Protein AF-A0A1W9Z2Q0-F1 (afdb_monomer)

Radius of gyration: 14.3 Å; Cα contacts (8 Å, |Δi|>4): 304; chains: 1; bounding box: 39×30×40 Å

Solvent-accessible surface area (backbone atoms only — not comparable to full-atom values): 8481 Å² total; per-residue (Å²): 112,85,64,48,77,79,66,55,82,76,86,86,44,92,58,46,50,75,39,54,48,71,59,14,50,50,48,35,47,53,46,34,65,43,87,53,60,70,60,11,61,35,25,40,40,54,38,42,46,62,67,67,53,66,87,78,59,36,61,39,32,36,24,33,34,31,73,90,74,47,81,35,28,39,40,40,38,33,34,47,90,60,52,90,49,61,67,59,52,38,67,62,39,50,88,60,64,49,75,73,67,80,65,50,69,83,28,68,31,37,31,29,31,24,34,50,34,83,91,50,64,88,77,58,89,32,32,38,40,40,39,23,26,27,15,53,89,38,45,46,64,54,49,62,64,37,66,84,58,31,36,78,31,78,128

Nearest PDB structures (foldseek):
  7yd4-assembly1_A  TM=9.029E-01  e=3.732E-22  Mycobacterium tuberculosis H37Rv
  4e8o-assembly1_A  TM=5.122E-01  e=3.792E+00  Acinetobacter baumannii
  5t53-assembly1_A  TM=4.826E-01  e=2.415E+00  Homo sapiens
  7kwj-assembly1_A  TM=2.788E-01  e=5.139E-01  Vibrio cholerae O1 biovar El Tor str. N16961
  7qq6-assembly2_C  TM=4.566E-01  e=7.225E+00  Homo sapiens

Foldseek 3Di:
DPCQVVPPDDPPDPQKDKDKDPVLLVVLVVQLVDPPCQRVLQSVLVNQLVVLDDPSPFKMKMFIAGNVRDGAKMKMKGKPVPCPDPVSSCVSRVPRADDFDQDDQFHWTWWKWKFQEPVPCVPDIIIIMIMTGGNNRGVVVVCVVRVVGTDTDDD

Organism: Mycobacterium angelicum (NCBI:txid470074)

Sequence (155 aa):
AAGIPQQLFSFGTPNVQEVDGSDAAQFITAAAGLTDRDLAGVFLPVQRALGCQVNNAGFGARAYRRADGQWGGAMLVIAKSTVSNLDALVGCVKSAWRRPSAGTETSMCNSGWSYPPYSDTRRGEGYFVLLSGTASDFCSALNAKYRTTASAWPV

Structure (mmCIF, N/CA/C/O backbone):
data_AF-A0A1W9Z2Q0-F1
#
_entry.id   AF-A0A1W9Z2Q0-F1
#
loop_
_atom_site.group_PDB
_atom_site.id
_atom_site.type_symbol
_atom_site.label_atom_id
_atom_site.label_alt_id
_atom_site.label_comp_id
_atom_site.label_asym_id
_atom_site.label_entity_id
_atom_site.label_seq_id
_atom_site.pdbx_PDB_ins_code
_atom_site.Cartn_x
_atom_site.Cartn_y
_atom_site.Cartn_z
_atom_site.occupancy
_atom_site.B_iso_or_equiv
_atom_site.auth_seq_id
_atom_site.auth_comp_id
_atom_site.auth_asym_id
_atom_site.auth_atom_id
_atom_site.pdbx_PDB_model_num
ATOM 1 N N . ALA A 1 1 ? 6.020 5.650 -15.872 1.00 59.66 1 ALA A N 1
ATOM 2 C CA . ALA A 1 1 ? 5.382 4.470 -15.263 1.00 59.66 1 ALA A CA 1
ATOM 3 C C . ALA A 1 1 ? 3.928 4.381 -15.713 1.00 59.66 1 ALA A C 1
ATOM 5 O O . ALA A 1 1 ? 3.064 5.035 -15.136 1.00 59.66 1 ALA A O 1
ATOM 6 N N . ALA A 1 2 ? 3.656 3.647 -16.791 1.00 60.12 2 ALA A N 1
ATOM 7 C CA . ALA A 1 2 ? 2.280 3.401 -17.213 1.00 60.12 2 ALA A CA 1
ATOM 8 C C . ALA A 1 2 ? 1.619 2.400 -16.246 1.00 60.12 2 ALA A C 1
ATOM 10 O O . ALA A 1 2 ? 2.289 1.524 -15.701 1.00 60.12 2 ALA A O 1
ATOM 11 N N . GLY A 1 3 ? 0.313 2.522 -16.009 1.00 72.00 3 GLY A N 1
ATOM 12 C CA . GLY A 1 3 ? -0.449 1.464 -15.339 1.00 72.00 3 GLY A CA 1
ATOM 13 C C . GLY A 1 3 ? -0.488 1.489 -13.804 1.00 72.00 3 GLY A C 1
ATOM 14 O O . GLY A 1 3 ? -1.180 0.651 -13.234 1.00 72.00 3 GLY A O 1
ATOM 15 N N . ILE A 1 4 ? 0.221 2.406 -13.124 1.00 78.94 4 ILE A N 1
ATOM 16 C CA . ILE A 1 4 ? 0.223 2.482 -11.647 1.00 78.94 4 ILE A CA 1
ATOM 17 C C . ILE A 1 4 ? -1.198 2.647 -11.072 1.00 78.94 4 ILE A C 1
ATOM 19 O O . ILE A 1 4 ? -1.546 1.859 -10.191 1.00 78.94 4 ILE A O 1
ATOM 23 N N . PRO A 1 5 ? -2.043 3.585 -11.554 1.00 76.94 5 PRO A N 1
ATOM 24 C CA . PRO A 1 5 ? -3.411 3.725 -11.047 1.00 76.94 5 PRO A CA 1
ATOM 25 C C . PRO A 1 5 ? -4.244 2.442 -11.169 1.00 76.94 5 PRO A C 1
ATOM 27 O O . PRO A 1 5 ? -5.060 2.153 -10.305 1.00 76.94 5 PRO A O 1
ATOM 30 N N . GLN A 1 6 ? -4.002 1.635 -12.204 1.00 80.00 6 GLN A N 1
ATOM 31 C CA . GLN A 1 6 ? -4.683 0.361 -12.442 1.00 80.00 6 GLN A CA 1
ATOM 32 C C . GLN A 1 6 ? -4.222 -0.749 -11.488 1.00 80.00 6 GLN A C 1
ATOM 34 O O . GLN A 1 6 ? -4.919 -1.750 -11.328 1.00 80.00 6 GLN A O 1
ATOM 39 N N . GLN A 1 7 ? -3.048 -0.599 -10.868 1.00 81.88 7 GLN A N 1
ATOM 40 C CA . GLN A 1 7 ? -2.582 -1.523 -9.838 1.00 81.88 7 GLN A CA 1
ATOM 41 C C . GLN A 1 7 ? -3.150 -1.192 -8.460 1.00 81.88 7 GLN A C 1
ATOM 43 O O . GLN A 1 7 ? -3.214 -2.092 -7.625 1.00 81.88 7 GLN A O 1
ATOM 48 N N . LEU A 1 8 ? -3.558 0.059 -8.218 1.00 82.75 8 LEU A N 1
ATOM 49 C CA . LEU A 1 8 ? -4.201 0.455 -6.969 1.00 82.75 8 LEU A CA 1
ATOM 50 C C . LEU A 1 8 ? -5.547 -0.260 -6.861 1.00 82.75 8 LEU A C 1
ATOM 52 O O . LEU A 1 8 ? -6.463 -0.050 -7.658 1.00 82.75 8 LEU A O 1
ATOM 56 N N . PHE A 1 9 ? -5.640 -1.158 -5.888 1.00 84.56 9 PHE A N 1
ATOM 57 C CA . PHE A 1 9 ? -6.832 -1.962 -5.687 1.00 84.56 9 PHE A CA 1
ATOM 58 C C . PHE A 1 9 ? -7.991 -1.093 -5.196 1.00 84.56 9 PHE A C 1
ATOM 60 O O . PHE A 1 9 ? -7.791 -0.143 -4.454 1.00 84.56 9 PHE A O 1
ATOM 67 N N . SER A 1 10 ? -9.208 -1.393 -5.626 1.00 83.12 10 SER A N 1
ATOM 68 C CA . SER A 1 10 ? -10.407 -0.767 -5.075 1.00 83.12 10 SER A CA 1
ATOM 69 C C . SER A 1 10 ? -11.277 -1.868 -4.500 1.00 83.12 10 SER A C 1
ATOM 71 O O . SER A 1 10 ? -11.538 -2.860 -5.183 1.00 83.12 10 SER A O 1
ATOM 73 N N . PHE A 1 11 ? -11.691 -1.714 -3.247 1.00 78.62 11 PHE A N 1
ATOM 74 C CA . PHE A 1 11 ? -12.643 -2.619 -2.612 1.00 78.62 11 PHE A CA 1
ATOM 75 C C . PHE A 1 11 ? -14.066 -2.342 -3.099 1.00 78.62 11 PHE A C 1
ATOM 77 O O . PHE A 1 11 ? -14.914 -3.227 -3.013 1.00 78.62 11 PHE A O 1
ATOM 84 N N . GLY A 1 12 ? -14.340 -1.136 -3.618 1.00 76.44 12 GLY A N 1
ATOM 85 C CA . GLY A 1 12 ? -15.668 -0.753 -4.106 1.00 76.44 12 GLY A CA 1
ATOM 86 C C . GLY A 1 12 ? -16.747 -0.773 -3.017 1.00 76.44 12 GLY A C 1
ATOM 87 O O . GLY A 1 12 ? -17.938 -0.813 -3.318 1.00 76.44 12 GLY A O 1
ATOM 88 N N . THR A 1 13 ? -16.344 -0.783 -1.745 1.00 73.31 13 THR A N 1
ATOM 89 C CA . THR A 1 13 ? -17.253 -0.848 -0.604 1.00 73.31 13 THR A CA 1
ATOM 90 C C . THR A 1 13 ? -17.613 0.562 -0.144 1.00 73.31 13 THR A C 1
ATOM 92 O O . THR A 1 13 ? -16.702 1.337 0.145 1.00 73.31 13 THR A O 1
ATOM 95 N N . PRO A 1 14 ? -18.903 0.896 0.035 1.00 66.44 14 PRO A N 1
ATOM 96 C CA . PRO A 1 14 ? -19.327 2.243 0.439 1.00 66.44 14 PRO A CA 1
ATOM 97 C C . PRO A 1 14 ? -18.819 2.651 1.831 1.00 66.44 14 PRO A C 1
ATOM 99 O O . PRO A 1 14 ? -18.752 3.833 2.147 1.00 66.44 14 PRO A O 1
ATOM 102 N N . ASN A 1 15 ? -18.430 1.675 2.656 1.00 74.19 15 ASN A N 1
ATOM 103 C CA . ASN A 1 15 ? -17.918 1.894 4.007 1.00 74.19 15 ASN A CA 1
ATOM 104 C C . ASN A 1 15 ? -16.404 2.169 4.055 1.00 74.19 15 ASN A C 1
ATOM 106 O O . ASN A 1 15 ? -15.852 2.313 5.146 1.00 74.19 15 ASN A O 1
ATOM 110 N N . VAL A 1 16 ? -15.725 2.212 2.904 1.00 79.81 16 VAL A N 1
ATOM 111 C CA . VAL A 1 16 ? -14.293 2.508 2.803 1.00 79.81 16 VAL A CA 1
ATOM 112 C C . VAL A 1 16 ? -14.104 3.688 1.861 1.00 79.81 16 VAL A C 1
ATOM 114 O O . VAL A 1 16 ? -14.429 3.621 0.681 1.00 79.81 16 VAL A O 1
ATOM 117 N N . GLN A 1 17 ? -13.560 4.775 2.392 1.00 84.56 17 GLN A N 1
ATOM 118 C CA . GLN A 1 17 ? -13.110 5.907 1.604 1.00 84.56 17 GLN A CA 1
ATOM 119 C C . GLN A 1 17 ? -11.704 5.615 1.074 1.00 84.56 17 GLN A C 1
ATOM 121 O O . GLN A 1 17 ? -10.768 5.400 1.846 1.00 84.56 17 GLN A O 1
ATOM 126 N N . GLU A 1 18 ? -11.567 5.637 -0.246 1.00 86.81 18 GLU A N 1
ATOM 127 C CA . GLU A 1 18 ? -10.302 5.437 -0.948 1.00 86.81 18 GLU A CA 1
ATOM 128 C C . GLU A 1 18 ? -9.762 6.793 -1.404 1.00 86.81 18 GLU A C 1
ATOM 130 O O . GLU A 1 18 ? -10.468 7.556 -2.063 1.00 86.81 18 GLU A O 1
ATOM 135 N N . VAL A 1 19 ? -8.523 7.109 -1.037 1.00 85.94 19 VAL A N 1
ATOM 136 C CA . VAL A 1 19 ? -7.832 8.328 -1.484 1.00 85.94 19 VAL A CA 1
ATOM 137 C C . VAL A 1 19 ? -6.490 7.960 -2.092 1.00 85.94 19 VAL A C 1
ATOM 139 O O . VAL A 1 19 ? -5.844 7.027 -1.617 1.00 85.94 19 VAL A O 1
ATOM 142 N N . ASP A 1 20 ? -6.067 8.699 -3.117 1.00 86.88 20 ASP A N 1
ATOM 143 C CA . ASP A 1 20 ? -4.869 8.405 -3.904 1.00 86.88 20 ASP A CA 1
ATOM 144 C C . ASP A 1 20 ? -3.819 9.518 -3.811 1.00 86.88 20 ASP A C 1
ATOM 146 O O . ASP A 1 20 ? -4.106 10.661 -3.457 1.00 86.88 20 ASP A O 1
ATOM 150 N N . GLY A 1 21 ? -2.576 9.192 -4.165 1.00 83.50 21 GLY A N 1
ATOM 151 C CA . GLY A 1 21 ? -1.521 10.185 -4.372 1.00 83.50 21 GLY A CA 1
ATOM 152 C C . GLY A 1 21 ? -1.129 10.931 -3.093 1.00 83.50 21 GLY A C 1
ATOM 153 O O . GLY A 1 21 ? -0.748 10.307 -2.100 1.00 83.50 21 GLY A O 1
ATOM 154 N N . SER A 1 22 ? -1.174 12.268 -3.122 1.00 83.25 22 SER A N 1
ATOM 155 C CA . SER A 1 22 ? -0.776 13.118 -1.989 1.00 83.25 22 SER A CA 1
ATOM 156 C C . SER A 1 22 ? -1.624 12.874 -0.746 1.00 83.25 22 SER A C 1
ATOM 158 O O . SER A 1 22 ? -1.087 12.841 0.360 1.00 83.25 22 SER A O 1
ATOM 160 N N . ASP A 1 23 ? -2.923 12.646 -0.924 1.00 85.50 23 ASP A N 1
ATOM 161 C CA . ASP A 1 23 ? -3.857 12.444 0.183 1.00 85.50 23 ASP A CA 1
ATOM 162 C C . ASP A 1 23 ? -3.591 11.098 0.863 1.00 85.50 23 ASP A C 1
ATOM 164 O O . ASP A 1 23 ? -3.578 10.997 2.091 1.00 85.50 23 ASP A O 1
ATOM 168 N N . ALA A 1 24 ? -3.257 10.074 0.071 1.00 87.31 24 ALA A N 1
ATOM 169 C CA . ALA A 1 24 ? -2.792 8.795 0.594 1.00 87.31 24 ALA A CA 1
ATOM 170 C C . ALA A 1 24 ? -1.470 8.935 1.364 1.00 87.31 24 ALA A C 1
ATOM 172 O O . ALA A 1 24 ? -1.305 8.330 2.424 1.00 87.31 24 ALA A O 1
ATOM 173 N N . ALA A 1 25 ? -0.530 9.747 0.872 1.00 86.56 25 ALA A N 1
ATOM 174 C CA . ALA A 1 25 ? 0.740 9.988 1.557 1.00 86.56 25 ALA A CA 1
ATOM 175 C C . ALA A 1 25 ? 0.551 10.720 2.898 1.00 86.56 25 ALA A C 1
ATOM 177 O O . ALA A 1 25 ? 1.185 10.362 3.897 1.00 86.56 25 ALA A O 1
ATOM 178 N N . GLN A 1 26 ? -0.355 11.702 2.945 1.00 87.44 26 GLN A N 1
ATOM 179 C CA . GLN A 1 26 ? -0.746 12.381 4.182 1.00 87.44 26 GLN A CA 1
ATOM 180 C C . GLN A 1 26 ? -1.414 11.414 5.161 1.00 87.44 26 GLN A C 1
ATOM 182 O O . GLN A 1 26 ? -1.056 11.401 6.337 1.00 87.44 26 GLN A O 1
ATOM 187 N N . PHE A 1 27 ? -2.316 10.558 4.675 1.00 88.81 27 PHE A N 1
ATOM 188 C CA . PHE A 1 27 ? -2.941 9.510 5.477 1.00 88.81 27 PHE A CA 1
ATOM 189 C C . PHE A 1 27 ? -1.890 8.578 6.090 1.00 88.81 27 PHE A C 1
ATOM 191 O O . PHE A 1 27 ? -1.848 8.410 7.302 1.00 88.81 27 PHE A O 1
ATOM 198 N N . ILE A 1 28 ? -0.981 8.027 5.285 1.00 88.19 28 ILE A N 1
ATOM 199 C CA . ILE A 1 28 ? 0.072 7.121 5.773 1.00 88.19 28 ILE A CA 1
ATOM 200 C C . ILE A 1 28 ? 0.959 7.815 6.817 1.00 88.19 28 ILE A C 1
ATOM 202 O O . ILE A 1 28 ? 1.299 7.215 7.835 1.00 88.19 28 ILE A O 1
ATOM 206 N N . THR A 1 29 ? 1.299 9.086 6.593 1.00 88.00 29 THR A N 1
ATOM 207 C CA . THR A 1 29 ? 2.100 9.887 7.531 1.00 88.00 29 THR A CA 1
ATOM 208 C C . THR A 1 29 ? 1.368 10.123 8.851 1.00 88.00 29 THR A C 1
ATOM 210 O O . THR A 1 29 ? 1.965 9.989 9.916 1.00 88.00 29 THR A O 1
ATOM 213 N N . ALA A 1 30 ? 0.074 10.435 8.797 1.00 87.69 30 ALA A N 1
ATOM 214 C CA . ALA A 1 30 ? -0.749 10.627 9.984 1.00 87.69 30 ALA A CA 1
ATOM 215 C C . ALA A 1 30 ? -0.960 9.313 10.758 1.00 87.69 30 ALA A C 1
ATOM 217 O O . ALA A 1 30 ? -0.832 9.308 11.980 1.00 87.69 30 ALA A O 1
ATOM 218 N N . ALA A 1 31 ? -1.191 8.195 10.060 1.00 84.88 31 ALA A N 1
ATOM 219 C CA . ALA A 1 31 ? -1.323 6.863 10.651 1.00 84.88 31 ALA A CA 1
ATOM 220 C C . ALA A 1 31 ? -0.050 6.435 11.396 1.00 84.88 31 ALA A C 1
ATOM 222 O O . ALA A 1 31 ? -0.105 5.935 12.517 1.00 84.88 31 ALA A O 1
ATOM 223 N N . ALA A 1 32 ? 1.113 6.673 10.783 1.00 85.44 32 ALA A N 1
ATOM 224 C CA . ALA A 1 32 ? 2.415 6.379 11.372 1.00 85.44 32 ALA A CA 1
ATOM 225 C C . ALA A 1 32 ? 2.761 7.284 12.572 1.00 85.44 32 ALA A C 1
ATOM 227 O O . ALA A 1 32 ? 3.633 6.936 13.365 1.00 85.44 32 ALA A O 1
ATOM 228 N N . GLY A 1 33 ? 2.089 8.434 12.707 1.00 84.81 33 GLY A N 1
ATOM 229 C CA . GLY A 1 33 ? 2.258 9.388 13.805 1.00 84.81 33 GLY A CA 1
ATOM 230 C C . GLY A 1 33 ? 1.280 9.210 14.972 1.00 84.81 33 GLY A C 1
ATOM 231 O O . GLY A 1 33 ? 1.305 10.021 15.899 1.00 84.81 33 GLY A O 1
ATOM 232 N N . LEU A 1 34 ? 0.407 8.197 14.941 1.00 84.19 34 LEU A N 1
ATOM 233 C CA . LEU A 1 34 ? -0.533 7.941 16.034 1.00 84.19 34 LEU A CA 1
ATOM 234 C C . LEU A 1 34 ? 0.175 7.466 17.310 1.00 84.19 34 LEU A C 1
ATOM 236 O O . LEU A 1 34 ? 1.244 6.859 17.281 1.00 84.19 34 LEU A O 1
ATOM 240 N N . THR A 1 35 ? -0.466 7.711 18.453 1.00 82.69 35 THR A N 1
ATOM 241 C CA . THR A 1 35 ? -0.012 7.218 19.763 1.00 82.69 35 THR A CA 1
ATOM 242 C C . THR A 1 35 ? -0.217 5.713 19.934 1.00 82.69 35 THR A C 1
ATOM 244 O O . THR A 1 35 ? 0.498 5.089 20.721 1.00 82.69 35 THR A O 1
ATOM 247 N N . ASP A 1 36 ? -1.164 5.130 19.193 1.00 80.94 36 ASP A N 1
ATOM 248 C CA . ASP A 1 36 ? -1.359 3.686 19.091 1.00 80.94 36 ASP A CA 1
ATOM 249 C C . ASP A 1 36 ? -0.152 3.057 18.387 1.00 80.94 36 ASP A C 1
ATOM 251 O O . ASP A 1 36 ? 0.046 3.205 17.178 1.00 80.94 36 ASP A O 1
ATOM 255 N N . ARG A 1 37 ? 0.679 2.366 19.169 1.00 77.38 37 ARG A N 1
ATOM 256 C CA . ARG A 1 37 ? 1.936 1.785 18.691 1.00 77.38 37 ARG A CA 1
ATOM 257 C C . ARG A 1 37 ? 1.733 0.593 17.765 1.00 77.38 37 ARG A C 1
ATOM 259 O O . ARG A 1 37 ? 2.604 0.359 16.927 1.00 77.38 37 ARG A O 1
ATOM 266 N N . ASP A 1 38 ? 0.629 -0.133 17.894 1.00 75.75 38 ASP A N 1
ATOM 267 C CA . ASP A 1 38 ? 0.355 -1.299 17.056 1.00 75.75 38 ASP A CA 1
ATOM 268 C C . ASP A 1 38 ? -0.043 -0.847 15.649 1.00 75.75 38 ASP A C 1
ATOM 270 O O . ASP A 1 38 ? 0.452 -1.379 14.651 1.00 75.75 38 ASP A O 1
ATOM 274 N N . LEU A 1 39 ? -0.853 0.212 15.571 1.00 75.56 39 LEU A N 1
ATOM 275 C CA . LEU A 1 39 ? -1.238 0.838 14.312 1.00 75.56 39 LEU A CA 1
ATOM 276 C C . LEU A 1 39 ? -0.071 1.610 13.687 1.00 75.56 39 LEU A C 1
ATOM 278 O O . LEU A 1 39 ? 0.292 1.360 12.536 1.00 75.56 39 LEU A O 1
ATOM 282 N N . ALA A 1 40 ? 0.585 2.494 14.441 1.00 81.44 40 ALA A N 1
ATOM 283 C CA . ALA A 1 40 ? 1.737 3.242 13.939 1.00 81.44 40 ALA A CA 1
ATOM 284 C C . ALA A 1 40 ? 2.847 2.296 13.448 1.00 81.44 40 ALA A C 1
ATOM 286 O O . ALA A 1 40 ? 3.435 2.514 12.387 1.00 81.44 40 ALA A O 1
ATOM 287 N N . GLY A 1 41 ? 3.075 1.192 14.167 1.00 79.88 41 GLY A N 1
ATOM 288 C CA . GLY A 1 41 ? 4.067 0.171 13.840 1.00 79.88 41 GLY A CA 1
ATOM 289 C C . GLY A 1 41 ? 3.925 -0.430 12.441 1.00 79.88 41 GLY A C 1
ATOM 290 O O . GLY A 1 41 ? 4.943 -0.721 11.810 1.00 79.88 41 GLY A O 1
ATOM 291 N N . VAL A 1 42 ? 2.700 -0.584 11.923 1.00 80.88 42 VAL A N 1
ATOM 292 C CA . VAL A 1 42 ? 2.479 -1.144 10.577 1.00 80.88 42 VAL A CA 1
ATOM 293 C C . VAL A 1 42 ? 2.476 -0.109 9.459 1.00 80.88 42 VAL A C 1
ATOM 295 O O . VAL A 1 42 ? 2.794 -0.464 8.324 1.00 80.88 42 VAL A O 1
ATOM 298 N N . PHE A 1 43 ? 2.195 1.161 9.758 1.00 85.81 43 PHE A N 1
ATOM 299 C CA . PHE A 1 43 ? 2.249 2.246 8.770 1.00 85.81 43 PHE A CA 1
ATOM 300 C C . PHE A 1 43 ? 3.640 2.886 8.648 1.00 85.81 43 PHE A C 1
ATOM 302 O O . PHE A 1 43 ? 4.001 3.340 7.563 1.00 85.81 43 PHE A O 1
ATOM 309 N N . LEU A 1 44 ? 4.461 2.857 9.706 1.00 85.44 44 LEU A N 1
ATOM 310 C CA . LEU A 1 44 ? 5.852 3.338 9.703 1.00 85.44 44 LEU A CA 1
ATOM 311 C C . LEU A 1 44 ? 6.708 2.770 8.549 1.00 85.44 44 LEU A C 1
ATOM 313 O O . LEU A 1 44 ? 7.418 3.542 7.899 1.00 85.44 44 LEU A O 1
ATOM 317 N N . PRO A 1 45 ? 6.666 1.460 8.235 1.00 83.62 45 PRO A N 1
ATOM 318 C CA . PRO A 1 45 ? 7.367 0.910 7.081 1.00 83.62 45 PRO A CA 1
ATOM 319 C C . PRO A 1 45 ? 6.917 1.550 5.760 1.00 83.62 45 PRO A C 1
ATOM 321 O O . PRO A 1 45 ? 7.751 1.882 4.918 1.00 83.62 45 PRO A O 1
ATOM 324 N N . VAL A 1 46 ? 5.609 1.744 5.567 1.00 85.94 46 VAL A N 1
ATOM 325 C CA . VAL A 1 46 ? 5.041 2.296 4.321 1.00 85.94 46 VAL A CA 1
ATOM 326 C C . VAL A 1 46 ? 5.407 3.767 4.187 1.00 85.94 46 VAL A C 1
ATOM 328 O O . VAL A 1 46 ? 5.786 4.211 3.108 1.00 85.94 46 VAL A O 1
ATOM 331 N N . GLN A 1 47 ? 5.363 4.508 5.296 1.00 87.12 47 GLN A N 1
ATOM 332 C CA . GLN A 1 47 ? 5.824 5.889 5.364 1.00 87.12 47 GLN A CA 1
ATOM 333 C C . GLN A 1 47 ? 7.304 6.000 4.976 1.00 87.12 47 GLN A C 1
ATOM 335 O O . GLN A 1 47 ? 7.680 6.889 4.216 1.00 87.12 47 GLN A O 1
ATOM 340 N N . ARG A 1 48 ? 8.154 5.076 5.440 1.00 84.94 48 ARG A N 1
ATOM 341 C CA . ARG A 1 48 ? 9.560 5.023 5.010 1.00 84.94 48 ARG A CA 1
ATOM 342 C C . ARG A 1 48 ? 9.676 4.740 3.520 1.00 84.94 48 ARG A C 1
ATOM 344 O O . ARG A 1 48 ? 10.416 5.442 2.847 1.00 84.94 48 ARG A O 1
ATOM 351 N N . ALA A 1 49 ? 8.916 3.780 2.995 1.00 84.31 49 ALA A N 1
ATOM 352 C CA . ALA A 1 49 ? 8.910 3.469 1.568 1.00 84.31 49 ALA A CA 1
ATOM 353 C C . ALA A 1 49 ? 8.438 4.651 0.698 1.00 84.31 49 ALA A C 1
ATOM 355 O O . ALA A 1 49 ? 8.985 4.861 -0.383 1.00 84.31 49 ALA A O 1
ATOM 356 N N . LEU A 1 50 ? 7.490 5.462 1.183 1.00 84.25 50 LEU A N 1
ATOM 357 C CA . LEU A 1 50 ? 7.144 6.755 0.580 1.00 84.25 50 LEU A CA 1
ATOM 358 C C . LEU A 1 50 ? 8.317 7.746 0.627 1.00 84.25 50 LEU A C 1
ATOM 360 O O . LEU A 1 50 ? 8.552 8.463 -0.336 1.00 84.25 50 LEU A O 1
ATOM 364 N N . GLY A 1 51 ? 9.079 7.776 1.720 1.00 83.25 51 GLY A N 1
ATOM 365 C CA . GLY A 1 51 ? 10.282 8.605 1.844 1.00 83.25 51 GLY A CA 1
ATOM 366 C C . GLY A 1 51 ? 11.457 8.153 0.966 1.00 83.25 51 GLY A C 1
ATOM 367 O O . GLY A 1 51 ? 12.327 8.958 0.655 1.00 83.25 51 GLY A O 1
ATOM 368 N N . CYS A 1 52 ? 11.477 6.892 0.523 1.00 81.56 52 CYS A N 1
ATOM 369 C CA . CYS A 1 52 ? 12.486 6.356 -0.400 1.00 81.56 52 CYS A CA 1
ATOM 370 C C . CYS A 1 52 ? 12.310 6.847 -1.849 1.00 81.56 52 CYS A C 1
ATOM 372 O O . CYS A 1 52 ? 13.061 6.440 -2.738 1.00 81.56 52 CYS A O 1
ATOM 374 N N . GLN A 1 53 ? 11.292 7.667 -2.115 1.00 72.50 53 GLN A N 1
ATOM 375 C CA . GLN A 1 53 ? 10.981 8.167 -3.445 1.00 72.50 53 GLN A CA 1
ATOM 376 C C . GLN A 1 53 ? 12.016 9.184 -3.922 1.00 72.50 53 GLN A C 1
ATOM 378 O O . GLN A 1 53 ? 12.347 10.143 -3.230 1.00 72.50 53 GLN A O 1
ATOM 383 N N . VAL A 1 54 ? 12.458 9.020 -5.167 1.00 63.34 54 VAL A N 1
ATOM 384 C CA . VAL A 1 54 ? 13.224 10.040 -5.884 1.00 63.34 54 VAL A CA 1
ATOM 385 C C . VAL A 1 54 ? 12.243 10.805 -6.775 1.00 63.34 54 VAL A C 1
ATOM 387 O O 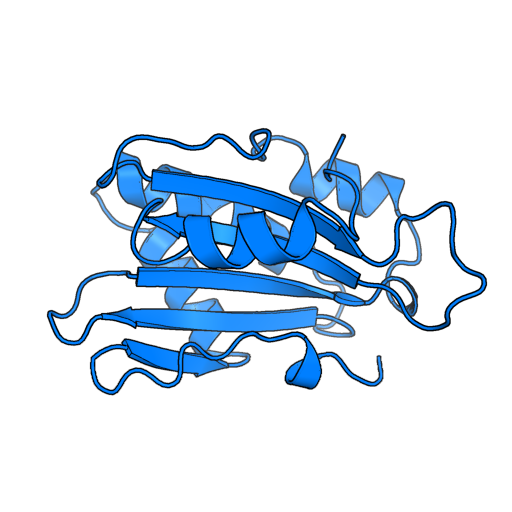. VAL A 1 54 ? 11.671 10.245 -7.709 1.00 63.34 54 VAL A O 1
ATOM 390 N N . ASN A 1 55 ? 12.030 12.089 -6.477 1.00 64.19 55 ASN A N 1
ATOM 391 C CA . ASN A 1 55 ? 11.254 13.036 -7.296 1.00 64.19 55 ASN A CA 1
ATOM 392 C C . ASN A 1 55 ? 9.763 12.691 -7.520 1.00 64.19 55 ASN A C 1
ATOM 394 O O . ASN A 1 55 ? 9.202 13.089 -8.539 1.00 64.19 55 ASN A O 1
ATOM 398 N N . ASN A 1 56 ? 9.112 11.947 -6.613 1.00 62.66 56 ASN A N 1
ATOM 399 C CA . ASN A 1 56 ? 7.716 11.478 -6.745 1.00 62.66 56 ASN A CA 1
ATOM 400 C C . ASN A 1 56 ? 7.421 10.684 -8.039 1.00 62.66 56 ASN A C 1
ATOM 402 O O . ASN A 1 56 ? 6.263 10.478 -8.406 1.00 62.66 56 ASN A O 1
ATOM 406 N N . ALA A 1 57 ? 8.452 10.233 -8.757 1.00 65.06 57 ALA A N 1
ATOM 407 C CA . ALA A 1 57 ? 8.289 9.556 -10.032 1.00 65.06 57 ALA A CA 1
ATOM 408 C C . ALA A 1 57 ? 8.155 8.044 -9.816 1.00 65.06 57 ALA A C 1
ATOM 410 O O . ALA A 1 57 ? 9.017 7.414 -9.208 1.00 65.06 57 ALA A O 1
ATOM 411 N N . GLY A 1 58 ? 7.088 7.445 -10.355 1.00 73.69 58 GLY A N 1
ATOM 412 C CA . GLY A 1 58 ? 6.963 5.984 -10.428 1.00 73.69 58 GLY A CA 1
ATOM 413 C C . GLY A 1 58 ? 6.361 5.289 -9.212 1.00 73.69 58 GLY A C 1
ATOM 414 O O . GLY A 1 58 ? 6.462 4.069 -9.100 1.00 73.69 58 GLY A O 1
ATOM 415 N N . PHE A 1 59 ? 5.698 6.043 -8.340 1.00 82.25 59 PHE A N 1
ATOM 416 C CA . PHE A 1 59 ? 4.953 5.502 -7.212 1.00 82.25 59 PHE A CA 1
ATOM 417 C C . PHE A 1 59 ? 3.469 5.850 -7.325 1.00 82.25 59 PHE A C 1
ATOM 419 O O . PHE A 1 59 ? 3.096 6.881 -7.880 1.00 82.25 59 PHE A O 1
ATOM 426 N N . GLY A 1 60 ? 2.622 4.988 -6.777 1.00 86.88 60 GLY A N 1
ATOM 427 C CA . GLY A 1 60 ? 1.216 5.266 -6.520 1.00 86.88 60 GLY A CA 1
ATOM 428 C C . GLY A 1 60 ? 0.872 4.800 -5.124 1.00 86.88 60 GLY A C 1
ATOM 429 O O . GLY A 1 60 ? 1.199 3.678 -4.753 1.00 86.88 60 GLY A O 1
ATOM 430 N N . ALA A 1 61 ? 0.225 5.656 -4.349 1.00 89.62 61 ALA A N 1
ATOM 431 C CA . ALA A 1 61 ? -0.273 5.310 -3.031 1.00 89.62 61 ALA A CA 1
ATOM 432 C C . ALA A 1 61 ? -1.796 5.386 -3.045 1.00 89.62 61 ALA A C 1
ATOM 434 O O . ALA A 1 61 ? -2.342 6.324 -3.622 1.00 89.62 61 ALA A O 1
ATOM 435 N N . ARG A 1 62 ? -2.442 4.420 -2.394 1.00 90.62 62 ARG A N 1
ATOM 436 C CA . ARG A 1 62 ? -3.861 4.450 -2.047 1.00 90.62 62 ARG A CA 1
ATOM 437 C C . ARG A 1 62 ? -4.017 4.188 -0.562 1.00 90.62 62 ARG A C 1
ATOM 439 O O . ARG A 1 62 ? -3.448 3.229 -0.044 1.00 90.62 62 ARG A O 1
ATOM 446 N N . ALA A 1 63 ? -4.793 5.019 0.109 1.00 89.44 63 ALA A N 1
ATOM 447 C CA . ALA A 1 63 ? -5.193 4.824 1.490 1.00 89.44 63 ALA A CA 1
ATOM 448 C C . ALA A 1 63 ? -6.674 4.464 1.571 1.00 89.44 63 ALA A C 1
ATOM 450 O O . ALA A 1 63 ? -7.478 4.928 0.767 1.00 89.44 63 ALA A O 1
ATOM 451 N N . TYR A 1 64 ? -7.011 3.650 2.564 1.00 87.94 64 TYR A N 1
ATOM 452 C CA . TYR A 1 64 ? -8.336 3.090 2.777 1.00 87.94 64 TYR A CA 1
ATOM 453 C C . TYR A 1 64 ? -8.763 3.477 4.185 1.00 87.94 64 TYR A C 1
ATOM 455 O O . TYR A 1 64 ? -8.257 2.947 5.178 1.00 87.94 64 TYR A O 1
ATOM 463 N N . ARG A 1 65 ? -9.664 4.447 4.280 1.00 84.31 65 ARG A N 1
ATOM 464 C CA . ARG A 1 65 ? -10.218 4.922 5.545 1.00 84.31 65 ARG A CA 1
ATOM 465 C C . ARG A 1 65 ? -11.581 4.291 5.756 1.00 84.31 65 ARG A C 1
ATOM 467 O O . ARG A 1 65 ? -12.418 4.331 4.863 1.00 84.31 65 ARG A O 1
ATOM 474 N N . ARG A 1 66 ? -11.821 3.717 6.927 1.00 81.19 66 ARG A N 1
ATOM 475 C CA . ARG A 1 66 ? -13.127 3.151 7.261 1.00 81.19 66 ARG A CA 1
ATOM 476 C C . ARG A 1 66 ? -14.113 4.271 7.606 1.00 81.19 66 ARG A C 1
ATOM 478 O O . ARG A 1 66 ? -13.721 5.322 8.115 1.00 81.19 66 ARG A O 1
ATOM 485 N N . ALA A 1 67 ? -15.398 4.046 7.340 1.00 76.12 67 ALA A N 1
ATOM 486 C CA . ALA A 1 67 ? -16.475 5.004 7.608 1.00 76.12 67 ALA A CA 1
ATOM 487 C C . ALA A 1 67 ? -16.660 5.325 9.104 1.00 76.12 67 ALA A C 1
ATOM 489 O O . ALA A 1 67 ? -17.168 6.388 9.448 1.00 76.12 67 ALA A O 1
ATOM 490 N N . ASP A 1 68 ? -16.202 4.443 9.994 1.00 75.50 68 ASP A N 1
ATOM 491 C CA . ASP A 1 68 ? -16.131 4.665 11.446 1.00 75.50 68 ASP A CA 1
ATOM 492 C C . ASP A 1 68 ? -14.971 5.594 11.869 1.00 75.50 68 ASP A C 1
ATOM 494 O O . ASP A 1 68 ? -14.759 5.837 13.056 1.00 75.50 68 ASP A O 1
ATOM 498 N N . GLY A 1 69 ? -14.213 6.130 10.907 1.00 71.75 69 GLY A N 1
ATOM 499 C CA . GLY A 1 69 ? -13.076 7.013 11.138 1.00 71.75 69 GLY A CA 1
ATOM 500 C C . GLY A 1 69 ? -11.762 6.282 11.418 1.00 71.75 69 GLY A C 1
ATOM 501 O O . GLY A 1 69 ? -10.734 6.955 11.533 1.00 71.75 69 GLY A O 1
ATOM 502 N N . GLN A 1 70 ? -11.770 4.946 11.482 1.00 73.44 70 GLN A N 1
ATOM 503 C CA . GLN A 1 70 ? -10.578 4.129 11.697 1.00 73.44 70 GLN A CA 1
ATOM 504 C C . GLN A 1 70 ? -9.735 3.978 10.420 1.00 73.44 70 GLN A C 1
ATOM 506 O O . GLN A 1 70 ? -10.175 4.212 9.288 1.00 73.44 70 GLN A O 1
ATOM 511 N N . TRP A 1 71 ? -8.480 3.578 10.609 1.00 75.25 71 TRP A N 1
ATOM 512 C CA . TRP A 1 71 ? -7.517 3.364 9.534 1.00 75.25 71 TRP A CA 1
ATOM 513 C C . TRP A 1 71 ? -7.703 1.944 8.986 1.00 75.25 71 TRP A C 1
ATOM 515 O O . TRP A 1 71 ? -7.390 0.978 9.673 1.00 75.25 71 TRP A O 1
ATOM 525 N N . GLY A 1 72 ? -8.245 1.803 7.774 1.00 76.19 72 GLY A N 1
ATOM 526 C CA . GLY A 1 72 ? -8.474 0.494 7.147 1.00 76.19 72 GLY A CA 1
ATOM 527 C C . GLY A 1 72 ? -7.199 -0.105 6.554 1.00 76.19 72 GLY A C 1
ATOM 528 O O . GLY A 1 72 ? -6.904 -1.282 6.746 1.00 76.19 72 GLY A O 1
ATOM 529 N N . GLY A 1 73 ? -6.395 0.715 5.877 1.00 87.81 73 GLY A N 1
ATOM 530 C CA . GLY A 1 73 ? -5.120 0.277 5.323 1.00 87.81 73 GLY A CA 1
ATOM 531 C C . GLY A 1 73 ? -4.492 1.275 4.364 1.00 87.81 73 GLY A C 1
ATOM 532 O O . GLY A 1 73 ? -5.020 2.356 4.109 1.00 87.81 73 GLY A O 1
ATOM 533 N N . ALA A 1 74 ? -3.347 0.899 3.817 1.00 89.06 74 ALA A N 1
ATOM 534 C CA . ALA A 1 74 ? -2.669 1.593 2.746 1.00 89.06 74 ALA A CA 1
ATOM 535 C C . ALA A 1 74 ? -1.964 0.604 1.820 1.00 89.06 74 ALA A C 1
ATOM 537 O O . ALA A 1 74 ? -1.445 -0.436 2.228 1.00 89.06 74 ALA A O 1
ATOM 538 N N . MET A 1 75 ? -1.937 0.973 0.549 1.00 90.00 75 MET A N 1
ATOM 539 C CA . MET A 1 75 ? -1.255 0.282 -0.525 1.00 90.00 75 MET A CA 1
ATOM 540 C C . MET A 1 75 ? -0.295 1.258 -1.186 1.00 90.00 75 MET A C 1
ATOM 542 O O . MET A 1 75 ? -0.695 2.339 -1.610 1.00 90.00 75 MET A O 1
ATOM 546 N N . LEU A 1 76 ? 0.962 0.857 -1.305 1.00 89.69 76 LEU A N 1
ATOM 547 C CA . LEU A 1 76 ? 1.981 1.567 -2.054 1.00 89.69 76 LEU A CA 1
ATOM 548 C C . LEU A 1 76 ? 2.449 0.678 -3.204 1.00 89.69 76 LEU A C 1
ATOM 550 O O . LEU A 1 76 ? 2.851 -0.465 -3.005 1.00 89.69 76 LEU A O 1
ATOM 554 N N . VAL A 1 77 ? 2.389 1.214 -4.413 1.00 89.25 77 VAL A N 1
ATOM 555 C CA . VAL A 1 77 ? 2.805 0.569 -5.653 1.00 89.25 77 VAL A CA 1
ATOM 556 C C . VAL A 1 77 ? 4.000 1.325 -6.203 1.00 89.25 77 VAL A C 1
ATOM 558 O O . VAL A 1 77 ? 3.966 2.546 -6.309 1.00 89.25 77 VAL A O 1
ATOM 561 N N . ILE A 1 78 ? 5.040 0.596 -6.585 1.00 87.38 78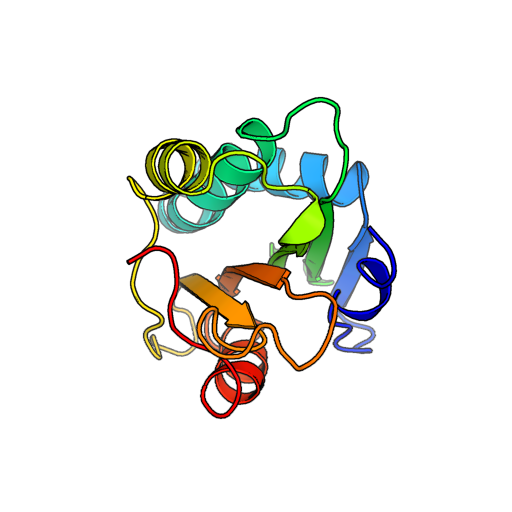 ILE A N 1
ATOM 562 C CA . ILE A 1 78 ? 6.272 1.129 -7.161 1.00 87.38 78 ILE A CA 1
ATOM 563 C C . ILE A 1 78 ? 6.466 0.465 -8.514 1.00 87.38 78 ILE A C 1
ATOM 565 O O . ILE A 1 78 ? 6.558 -0.758 -8.571 1.00 87.38 78 ILE A O 1
ATOM 569 N N . ALA A 1 79 ? 6.539 1.229 -9.599 1.00 86.19 79 ALA A N 1
ATOM 570 C CA . ALA A 1 79 ? 6.873 0.661 -10.901 1.00 86.19 79 ALA A CA 1
ATOM 571 C C . ALA A 1 79 ? 8.339 0.212 -10.920 1.00 86.19 79 ALA A C 1
ATOM 573 O O . ALA A 1 79 ? 9.239 0.955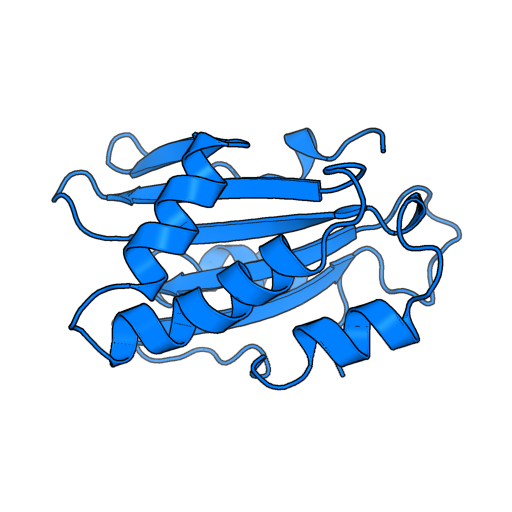 -10.536 1.00 86.19 79 ALA A O 1
ATOM 574 N N . LYS A 1 80 ? 8.601 -1.007 -11.386 1.00 84.56 80 LYS A N 1
ATOM 575 C CA . LYS A 1 80 ? 9.960 -1.550 -11.481 1.00 84.56 80 LYS A CA 1
ATOM 576 C C . LYS A 1 80 ? 10.797 -0.761 -12.479 1.00 84.56 80 LYS A C 1
ATOM 578 O O . LYS A 1 80 ? 11.976 -0.557 -12.219 1.00 84.56 80 LYS A O 1
ATOM 583 N N . SER A 1 81 ? 10.199 -0.265 -13.567 1.00 82.00 81 SER A N 1
ATOM 584 C CA . SER A 1 81 ? 10.908 0.543 -14.569 1.00 82.00 81 SER A CA 1
ATOM 585 C C . SER A 1 81 ? 11.475 1.853 -14.025 1.00 82.00 81 SER A C 1
ATOM 587 O O . SER A 1 81 ? 12.400 2.407 -14.615 1.00 82.00 81 SER A O 1
ATOM 589 N N . THR A 1 82 ? 10.950 2.356 -12.905 1.00 80.50 82 THR A N 1
ATOM 590 C CA . THR A 1 82 ? 11.426 3.594 -12.274 1.00 80.50 82 THR A CA 1
ATOM 591 C C . THR A 1 82 ? 12.453 3.351 -11.173 1.00 80.50 82 THR A C 1
ATOM 593 O O . THR A 1 82 ? 13.004 4.304 -10.630 1.00 80.50 82 THR A O 1
ATOM 596 N N . VAL A 1 83 ? 12.735 2.089 -10.842 1.00 79.62 83 VAL A N 1
ATOM 597 C CA . VAL A 1 83 ? 13.743 1.713 -9.848 1.00 79.62 83 VAL A CA 1
ATOM 598 C C . VAL A 1 83 ? 15.076 1.498 -10.559 1.00 79.62 83 VAL A C 1
ATOM 600 O O . VAL A 1 83 ? 15.340 0.430 -11.101 1.00 79.62 83 VAL A O 1
ATOM 603 N N . SER A 1 84 ? 15.932 2.520 -10.550 1.00 78.12 84 SER A N 1
ATOM 604 C CA . SER A 1 84 ? 17.271 2.452 -11.156 1.00 78.12 84 SER A CA 1
ATOM 605 C C . SER A 1 84 ? 18.264 1.609 -10.348 1.00 78.12 84 SER A C 1
ATOM 607 O O . SER A 1 84 ? 19.192 1.042 -10.917 1.00 78.12 84 SER A O 1
ATOM 609 N N . ASN A 1 85 ? 18.072 1.512 -9.028 1.00 81.50 85 ASN A N 1
ATOM 610 C CA . ASN A 1 85 ? 18.902 0.715 -8.129 1.00 81.50 85 ASN A CA 1
ATOM 611 C C . ASN A 1 85 ? 18.019 -0.052 -7.133 1.00 81.50 85 ASN A C 1
ATOM 613 O O . ASN A 1 85 ? 17.517 0.508 -6.155 1.00 81.50 85 ASN A O 1
ATOM 617 N N . LEU A 1 86 ? 17.826 -1.346 -7.402 1.00 80.12 86 LEU A N 1
ATOM 618 C CA . LEU A 1 86 ? 16.989 -2.214 -6.578 1.00 80.12 86 LEU A CA 1
ATOM 619 C C . LEU A 1 86 ? 17.572 -2.420 -5.177 1.00 80.12 86 LEU A C 1
ATOM 621 O O . LEU A 1 86 ? 16.813 -2.413 -4.214 1.00 80.12 86 LEU A O 1
ATOM 625 N N . ASP A 1 87 ? 18.891 -2.550 -5.044 1.00 82.19 87 ASP A N 1
ATOM 626 C CA . ASP A 1 87 ? 19.540 -2.772 -3.749 1.00 82.19 87 ASP A CA 1
ATOM 627 C C . ASP A 1 87 ? 19.426 -1.547 -2.842 1.00 82.19 87 ASP A C 1
ATOM 629 O O . ASP A 1 87 ? 19.209 -1.689 -1.641 1.00 82.19 87 ASP A O 1
ATOM 633 N N . ALA A 1 88 ? 19.491 -0.339 -3.409 1.00 81.88 88 ALA A N 1
ATOM 634 C CA . ALA A 1 88 ? 19.248 0.896 -2.668 1.00 81.88 88 ALA A CA 1
ATOM 635 C C . ALA A 1 88 ? 17.789 0.998 -2.195 1.00 81.88 88 ALA A C 1
ATOM 637 O O . ALA A 1 88 ? 17.539 1.339 -1.037 1.00 81.88 88 ALA A O 1
ATOM 638 N N . LEU A 1 89 ? 16.823 0.650 -3.056 1.00 81.06 89 LEU A N 1
ATOM 639 C CA . LEU A 1 89 ? 15.407 0.624 -2.677 1.00 81.06 89 LEU A CA 1
ATOM 640 C C . LEU A 1 89 ? 15.149 -0.421 -1.589 1.00 81.06 89 LEU A C 1
ATOM 642 O O . LEU A 1 89 ? 14.511 -0.126 -0.582 1.00 81.06 89 LEU A O 1
ATOM 646 N N . VAL A 1 90 ? 15.670 -1.634 -1.770 1.00 83.31 90 VAL A N 1
ATOM 647 C CA . VAL A 1 90 ? 15.585 -2.697 -0.773 1.00 83.31 90 VAL A CA 1
ATOM 648 C C . VAL A 1 90 ? 16.243 -2.231 0.520 1.00 83.31 90 VAL A C 1
ATOM 650 O O . VAL A 1 90 ? 15.590 -2.276 1.547 1.00 83.31 90 VAL A O 1
ATOM 653 N N . GLY A 1 91 ? 17.459 -1.687 0.505 1.00 81.88 91 GLY A N 1
ATOM 654 C CA . GLY A 1 91 ? 18.115 -1.140 1.698 1.00 81.88 91 GLY A CA 1
ATOM 655 C C . GLY A 1 91 ? 17.281 -0.072 2.416 1.00 81.88 91 GLY A C 1
ATOM 656 O O . GLY A 1 91 ? 17.229 -0.057 3.645 1.00 81.88 91 GLY A O 1
ATOM 657 N N . CYS A 1 92 ? 16.561 0.761 1.663 1.00 82.56 92 CYS A N 1
ATOM 658 C CA . CYS A 1 92 ? 15.681 1.789 2.210 1.00 82.56 92 CYS A CA 1
ATOM 659 C C . CYS A 1 92 ? 14.397 1.215 2.852 1.00 82.56 92 CYS A C 1
ATOM 661 O O . CYS A 1 92 ? 13.945 1.712 3.884 1.00 82.56 92 CYS A O 1
ATOM 663 N N . VAL A 1 93 ? 13.831 0.136 2.291 1.00 78.94 93 VAL A N 1
ATOM 664 C CA . VAL A 1 93 ? 12.542 -0.453 2.722 1.00 78.94 93 VAL A CA 1
ATOM 665 C C . VAL A 1 93 ? 12.703 -1.658 3.678 1.00 78.94 93 VAL A C 1
ATOM 667 O O . VAL A 1 93 ? 11.826 -1.929 4.501 1.00 78.94 93 VAL A O 1
ATOM 670 N N . LYS A 1 94 ? 13.821 -2.394 3.606 1.00 70.94 94 LYS A N 1
ATOM 671 C CA . LYS A 1 94 ? 14.024 -3.743 4.183 1.00 70.94 94 LYS A CA 1
ATOM 672 C C . LYS A 1 94 ? 14.044 -3.790 5.707 1.00 70.94 94 LYS A C 1
ATOM 674 O O . LYS A 1 94 ? 13.720 -4.830 6.269 1.00 70.94 94 LYS A O 1
ATOM 679 N N . SER A 1 95 ? 14.373 -2.698 6.395 1.00 59.88 95 SER A N 1
ATOM 680 C CA . SER A 1 95 ? 14.535 -2.718 7.858 1.00 59.88 95 SER A CA 1
ATOM 681 C C . SER A 1 95 ? 13.235 -2.935 8.644 1.00 59.88 95 SER A C 1
ATOM 683 O O . SER A 1 95 ? 13.303 -3.193 9.844 1.00 59.88 95 SER A O 1
ATOM 685 N N . ALA A 1 96 ? 12.060 -2.865 8.004 1.00 57.12 96 ALA A N 1
ATOM 686 C CA . ALA A 1 96 ? 10.784 -2.878 8.721 1.00 57.12 96 ALA A CA 1
ATOM 687 C C . ALA A 1 96 ? 9.673 -3.744 8.091 1.00 57.12 96 ALA A C 1
ATOM 689 O O . ALA A 1 96 ? 8.561 -3.791 8.624 1.00 57.12 96 ALA A O 1
ATOM 690 N N . TRP A 1 97 ? 9.943 -4.447 6.984 1.00 68.06 97 TRP A N 1
ATOM 691 C CA . TRP A 1 97 ? 8.929 -5.274 6.323 1.00 68.06 97 TRP A CA 1
ATOM 692 C C . TRP A 1 97 ? 8.904 -6.699 6.870 1.00 68.06 97 TRP A C 1
ATOM 694 O O . TRP A 1 97 ? 9.924 -7.389 6.877 1.00 68.06 97 TRP A O 1
ATOM 704 N N . ARG A 1 98 ? 7.734 -7.166 7.319 1.00 62.94 98 ARG A N 1
ATOM 705 C CA . ARG A 1 98 ? 7.551 -8.573 7.696 1.00 62.94 98 ARG A CA 1
ATOM 706 C C . ARG A 1 98 ? 7.098 -9.379 6.482 1.00 62.94 98 ARG A C 1
ATOM 708 O O . ARG A 1 98 ? 6.516 -8.851 5.533 1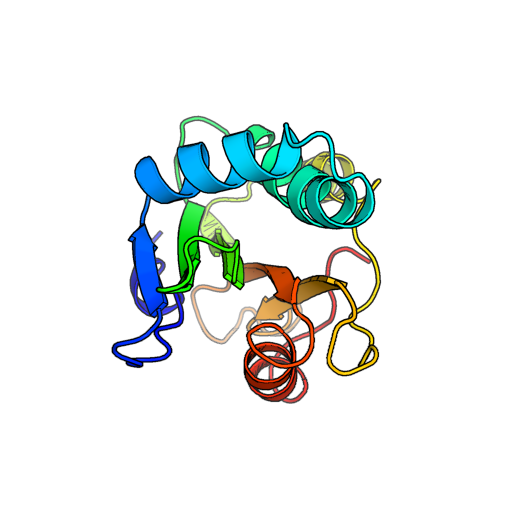.00 62.94 98 ARG A O 1
ATOM 715 N N . ARG A 1 99 ? 7.367 -10.686 6.514 1.00 59.25 99 ARG A N 1
ATOM 716 C CA . ARG A 1 99 ? 6.779 -11.614 5.541 1.00 59.25 99 ARG A CA 1
ATOM 717 C C . ARG A 1 99 ? 5.249 -11.567 5.656 1.00 59.25 99 ARG A C 1
ATOM 719 O O . ARG A 1 99 ? 4.761 -11.495 6.785 1.00 59.25 99 ARG A O 1
ATOM 726 N N . PRO A 1 100 ? 4.508 -11.685 4.538 1.00 57.47 100 PRO A N 1
ATOM 727 C CA . PRO A 1 100 ? 3.055 -11.799 4.583 1.00 57.47 100 PRO A CA 1
ATOM 728 C C . PRO A 1 100 ? 2.642 -12.955 5.506 1.00 57.47 100 PRO A C 1
ATOM 730 O O . PRO A 1 100 ? 2.975 -14.112 5.242 1.00 57.47 100 PRO A O 1
ATOM 733 N N . SER A 1 101 ? 1.946 -12.647 6.599 1.00 54.16 101 SER A N 1
ATOM 734 C CA . SER A 1 101 ? 1.386 -13.628 7.531 1.00 54.16 101 SER A CA 1
ATOM 735 C C . SER A 1 101 ? -0.132 -13.465 7.593 1.00 54.16 101 SER A C 1
ATOM 737 O O . SER A 1 101 ? -0.661 -12.388 7.326 1.00 54.16 101 SER A O 1
ATOM 739 N N . ALA A 1 102 ? -0.845 -14.553 7.890 1.00 51.62 102 ALA A N 1
ATOM 740 C CA . ALA A 1 102 ? -2.308 -14.558 7.861 1.00 51.62 102 ALA A CA 1
ATOM 741 C C . ALA A 1 102 ? -2.961 -13.804 9.038 1.00 51.62 102 ALA A C 1
ATOM 743 O O . ALA A 1 102 ? -4.136 -13.484 8.935 1.00 51.62 102 ALA A O 1
ATOM 744 N N . GLY A 1 103 ? -2.217 -13.477 10.106 1.00 53.81 103 GLY A N 1
ATOM 745 C CA . GLY A 1 103 ? -2.736 -12.763 11.283 1.00 53.81 103 GLY A CA 1
ATOM 746 C C . GLY A 1 103 ? -3.966 -13.413 11.946 1.00 53.81 103 GLY A C 1
ATOM 747 O O . GLY A 1 103 ? -4.448 -14.463 11.533 1.00 53.81 103 GLY A O 1
ATOM 748 N N . THR A 1 104 ? -4.464 -12.792 13.013 1.00 55.22 104 THR A N 1
ATOM 749 C CA . THR A 1 104 ? -5.858 -12.935 13.475 1.00 55.22 104 THR A CA 1
ATOM 750 C C . THR A 1 104 ? -6.730 -11.870 12.807 1.00 55.22 104 THR A C 1
ATOM 752 O O . THR A 1 104 ? -6.203 -10.930 12.219 1.00 55.22 104 THR A O 1
ATOM 755 N N . GLU A 1 105 ? -8.055 -11.967 12.915 1.00 53.31 105 GLU A N 1
ATOM 756 C CA . GLU A 1 105 ? -8.996 -11.044 12.259 1.00 53.31 105 GLU A CA 1
ATOM 757 C C . GLU A 1 105 ? -8.712 -9.559 12.566 1.00 53.31 105 GLU A C 1
ATOM 759 O O . GLU A 1 105 ? -8.777 -8.714 11.680 1.00 53.31 105 GLU A O 1
ATOM 764 N N . THR A 1 106 ? -8.289 -9.236 13.788 1.00 58.34 106 THR A N 1
ATOM 765 C CA . THR A 1 106 ? -7.930 -7.870 14.210 1.00 58.34 106 THR A CA 1
ATOM 766 C C . THR A 1 106 ? -6.439 -7.556 14.107 1.00 58.34 106 THR A C 1
ATOM 768 O O . THR A 1 106 ? -6.024 -6.439 14.412 1.00 58.34 106 THR A O 1
ATOM 771 N N . SER A 1 107 ? -5.608 -8.523 13.707 1.00 69.00 107 SER A N 1
ATOM 772 C CA . SER A 1 107 ? -4.164 -8.314 13.638 1.00 69.00 107 SER A CA 1
ATOM 773 C C . SER A 1 107 ? -3.829 -7.252 12.607 1.00 69.00 107 SER A C 1
ATOM 775 O O . SER A 1 107 ? -4.320 -7.280 11.481 1.00 69.00 107 SER A O 1
ATOM 777 N N . MET A 1 108 ? -2.919 -6.357 12.966 1.00 74.31 108 MET A N 1
ATOM 778 C CA . MET A 1 108 ? -2.289 -5.491 11.986 1.00 74.31 108 MET A CA 1
ATOM 779 C C . MET A 1 108 ? -1.374 -6.323 11.080 1.00 74.31 108 MET A C 1
ATOM 781 O O . MET A 1 108 ? -0.750 -7.299 11.506 1.00 74.31 108 MET A O 1
ATOM 785 N N . CYS A 1 109 ? -1.296 -5.943 9.814 1.00 78.62 109 CYS A N 1
ATOM 786 C CA . CYS A 1 109 ? -0.531 -6.636 8.794 1.00 78.62 109 CYS A CA 1
ATOM 787 C C . CYS A 1 109 ? 0.370 -5.656 8.052 1.00 78.62 109 CYS A C 1
ATOM 789 O O . CYS A 1 109 ? -0.025 -4.541 7.717 1.00 78.62 109 CYS A O 1
ATOM 791 N N . ASN A 1 110 ? 1.577 -6.111 7.742 1.00 81.12 110 ASN A N 1
ATOM 792 C CA . ASN A 1 110 ? 2.416 -5.542 6.706 1.00 81.12 110 ASN A CA 1
ATOM 793 C C . ASN A 1 110 ? 2.880 -6.674 5.786 1.00 81.12 110 ASN A C 1
ATOM 795 O O . ASN A 1 110 ? 3.292 -7.743 6.233 1.00 81.12 110 ASN A O 1
ATOM 799 N N . SER A 1 111 ? 2.735 -6.480 4.483 1.00 81.00 111 SER A N 1
ATOM 800 C CA . SER A 1 111 ? 3.061 -7.510 3.493 1.00 81.00 111 SER A CA 1
ATOM 801 C C . SER A 1 111 ? 3.519 -6.863 2.207 1.00 81.00 111 SER A C 1
ATOM 803 O O . SER A 1 111 ? 3.177 -5.718 1.923 1.00 81.00 111 SER A O 1
ATOM 805 N N . GLY A 1 112 ? 4.410 -7.528 1.484 1.00 87.00 112 GLY A N 1
ATOM 806 C CA . GLY A 1 112 ? 4.990 -6.951 0.287 1.00 87.00 112 GLY A CA 1
ATOM 807 C C . GLY A 1 112 ? 5.243 -7.999 -0.782 1.00 87.00 112 GLY A C 1
ATOM 808 O O . GLY A 1 112 ? 5.518 -9.170 -0.495 1.00 87.00 112 GLY A O 1
ATOM 809 N N . TRP A 1 113 ? 5.090 -7.558 -2.022 1.00 87.44 113 TRP A N 1
ATOM 810 C CA . TRP A 1 113 ? 4.980 -8.403 -3.197 1.00 87.44 113 TRP A CA 1
ATOM 811 C C . TRP A 1 113 ? 5.708 -7.781 -4.384 1.00 87.44 113 TRP A C 1
ATOM 813 O O . TRP A 1 113 ? 5.778 -6.566 -4.535 1.00 87.44 113 TRP A O 1
ATOM 823 N N . SER A 1 114 ? 6.228 -8.630 -5.258 1.00 87.06 114 SER A N 1
ATOM 824 C CA . SER A 1 114 ? 6.843 -8.280 -6.535 1.00 87.06 114 SER A CA 1
ATOM 825 C C . SER A 1 114 ? 6.044 -8.964 -7.643 1.00 87.06 114 SER A C 1
ATOM 827 O O . SER A 1 114 ? 6.035 -10.195 -7.717 1.00 87.06 114 SER A O 1
ATOM 829 N N . TYR A 1 115 ? 5.344 -8.177 -8.466 1.00 79.75 115 TYR A N 1
ATOM 830 C CA . TYR A 1 115 ? 4.368 -8.645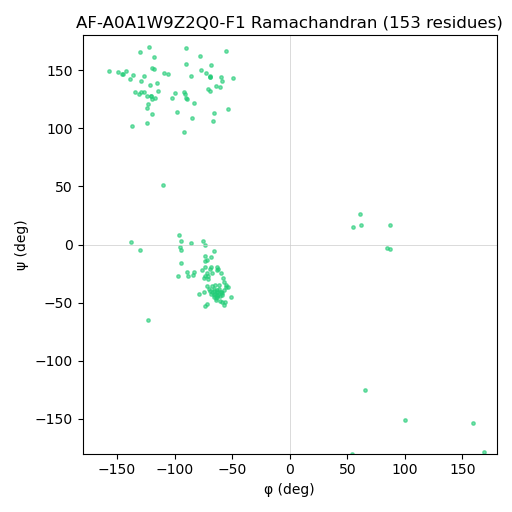 -9.459 1.00 79.75 115 TYR A CA 1
ATOM 831 C C . TYR A 1 115 ? 4.594 -8.022 -10.852 1.00 79.75 115 TYR A C 1
ATOM 833 O O . TYR A 1 115 ? 4.670 -6.803 -10.937 1.00 79.75 115 TYR A O 1
ATOM 841 N N . PRO A 1 116 ? 4.669 -8.797 -11.951 1.00 75.62 116 PRO A N 1
ATOM 842 C CA . PRO A 1 116 ? 4.959 -10.232 -11.961 1.00 75.62 116 PRO A CA 1
ATOM 843 C C . PRO A 1 116 ? 6.285 -10.515 -11.227 1.00 75.62 116 PRO A C 1
ATOM 845 O O . PRO A 1 116 ? 7.026 -9.564 -10.940 1.00 75.62 116 PRO A O 1
ATOM 848 N N . PRO A 1 117 ? 6.605 -11.775 -10.875 1.00 67.00 117 PRO A N 1
ATOM 849 C CA . PRO A 1 117 ? 7.856 -12.118 -10.202 1.00 67.00 117 PRO A CA 1
ATOM 850 C C . PRO A 1 117 ? 9.048 -11.495 -10.929 1.00 67.00 117 PRO A C 1
ATOM 852 O O . PRO A 1 117 ? 9.045 -11.397 -12.152 1.00 67.00 117 PRO A O 1
ATOM 855 N N . TYR A 1 118 ? 10.071 -11.037 -10.202 1.00 60.16 118 TYR A N 1
ATOM 856 C CA . TYR A 1 118 ? 11.201 -10.326 -10.823 1.00 60.16 118 TYR A CA 1
ATOM 857 C C . TYR A 1 118 ? 11.943 -11.168 -11.880 1.00 60.16 118 TYR A C 1
ATOM 859 O O . TYR A 1 118 ? 12.530 -10.610 -12.796 1.00 60.16 118 TYR A O 1
ATOM 867 N N . SER A 1 119 ? 11.871 -12.499 -11.804 1.00 58.84 119 SER A N 1
ATOM 868 C CA . SER A 1 119 ? 12.408 -13.414 -12.820 1.00 58.84 119 SER A CA 1
ATOM 869 C C . SER A 1 119 ? 11.612 -13.448 -14.133 1.00 58.84 119 SER A C 1
ATOM 871 O O . SER A 1 119 ? 12.116 -13.971 -15.124 1.00 58.84 119 SER A O 1
ATOM 873 N N . ASP A 1 120 ? 10.395 -12.895 -14.165 1.00 58.59 120 ASP A N 1
ATOM 874 C CA . ASP A 1 120 ? 9.483 -12.914 -15.314 1.00 58.59 120 ASP A CA 1
ATOM 875 C C . ASP A 1 120 ? 9.325 -11.512 -15.938 1.00 58.59 120 ASP A C 1
ATOM 877 O O . ASP A 1 120 ? 8.225 -11.004 -16.164 1.00 58.59 120 ASP A O 1
ATOM 881 N N . THR A 1 121 ? 10.455 -10.856 -16.231 1.00 54.59 121 THR A N 1
ATOM 882 C CA . THR A 1 121 ? 10.512 -9.553 -16.931 1.00 54.59 121 THR A CA 1
ATOM 883 C C . THR A 1 121 ? 10.023 -9.610 -18.381 1.00 54.59 121 THR A C 1
ATOM 885 O O . THR A 1 121 ? 9.887 -8.575 -19.030 1.00 54.59 121 THR A O 1
ATOM 888 N N . ARG A 1 122 ? 9.709 -10.803 -18.906 1.00 54.38 122 ARG A N 1
ATOM 889 C CA . ARG A 1 122 ? 9.183 -10.998 -20.267 1.00 54.38 122 ARG A CA 1
ATOM 890 C C . ARG A 1 122 ? 7.720 -10.552 -20.417 1.00 54.38 122 ARG A C 1
ATOM 892 O O . ARG A 1 122 ? 7.235 -10.484 -21.541 1.00 54.38 122 ARG A O 1
ATOM 899 N N . ARG A 1 123 ? 7.021 -10.244 -19.314 1.00 56.66 123 ARG A N 1
ATOM 900 C CA . ARG A 1 123 ? 5.590 -9.872 -19.285 1.00 56.66 123 ARG A CA 1
ATOM 901 C C . ARG A 1 123 ? 5.288 -8.362 -19.283 1.00 56.66 123 ARG A 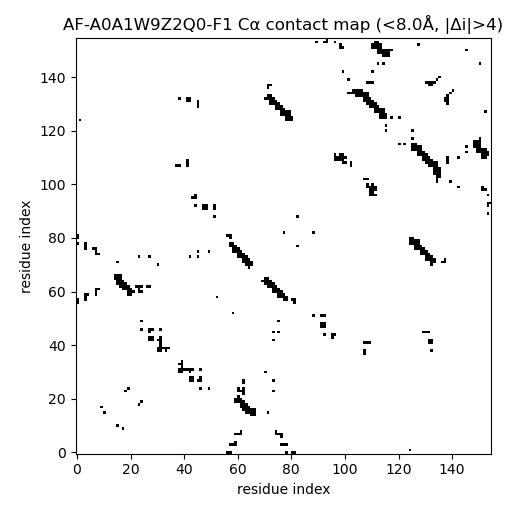C 1
ATOM 903 O O . ARG A 1 123 ? 4.124 -7.996 -19.148 1.00 56.66 123 ARG A O 1
ATOM 910 N N . GLY A 1 124 ? 6.282 -7.489 -19.464 1.00 68.62 124 GLY A N 1
ATOM 911 C CA . GLY A 1 124 ? 6.085 -6.030 -19.518 1.00 68.62 124 GLY A CA 1
ATOM 912 C C . GLY A 1 124 ? 6.425 -5.305 -18.209 1.00 68.62 124 GLY A C 1
ATOM 913 O O . GLY A 1 124 ? 7.312 -5.738 -17.475 1.00 68.62 124 GLY A O 1
ATOM 914 N N . GLU A 1 125 ? 5.759 -4.173 -17.937 1.00 77.81 125 GLU A N 1
ATOM 915 C CA . GLU A 1 125 ? 5.949 -3.395 -16.699 1.00 77.81 125 GLU A CA 1
ATOM 916 C C . GLU A 1 125 ? 5.589 -4.246 -15.474 1.00 77.81 125 GLU A C 1
ATOM 918 O O . GLU A 1 125 ? 4.564 -4.930 -15.452 1.00 77.81 125 GLU A O 1
ATOM 923 N N . GLY A 1 126 ? 6.429 -4.190 -14.443 1.00 84.75 126 GLY A N 1
ATOM 924 C CA . GLY A 1 126 ? 6.154 -4.841 -13.171 1.00 84.75 126 GLY A CA 1
ATOM 925 C C . GLY A 1 126 ? 6.156 -3.852 -12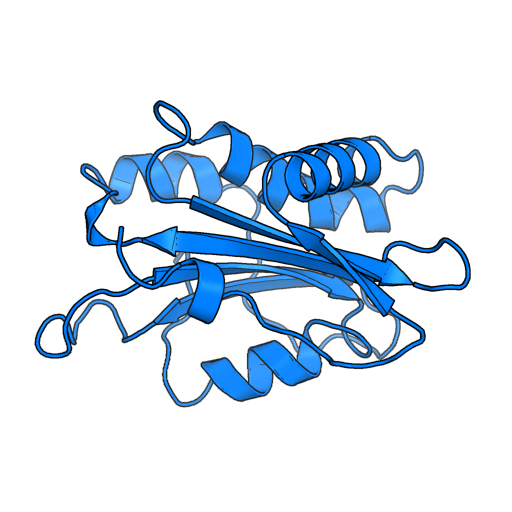.025 1.00 84.75 126 GLY A C 1
ATOM 926 O O . GLY A 1 126 ? 6.569 -2.708 -12.165 1.00 84.75 126 GLY A O 1
ATOM 927 N N . TYR A 1 127 ? 5.707 -4.310 -10.869 1.00 86.56 127 TYR A N 1
ATOM 928 C CA . TYR A 1 127 ? 5.429 -3.480 -9.718 1.00 86.56 127 TYR A CA 1
ATOM 929 C C . TYR A 1 127 ? 5.912 -4.152 -8.436 1.00 86.56 127 TYR A C 1
ATOM 931 O O . TYR A 1 127 ? 5.801 -5.370 -8.269 1.00 86.56 127 TYR A O 1
ATOM 939 N N . PHE A 1 128 ? 6.440 -3.353 -7.519 1.00 87.69 128 PHE A N 1
ATOM 940 C CA . PHE A 1 128 ? 6.512 -3.711 -6.112 1.00 87.69 128 PHE A CA 1
ATOM 941 C C . PHE A 1 128 ? 5.260 -3.186 -5.427 1.00 87.69 128 PHE A C 1
ATOM 943 O O . PHE A 1 128 ? 4.880 -2.035 -5.624 1.00 87.69 128 PHE A O 1
ATOM 950 N N . VAL A 1 129 ? 4.607 -4.035 -4.651 1.00 88.88 129 VAL A N 1
ATOM 951 C CA . VAL A 1 129 ? 3.381 -3.716 -3.931 1.00 88.88 129 VAL A CA 1
ATOM 952 C C . VAL A 1 129 ? 3.652 -3.898 -2.453 1.00 88.88 129 VAL A C 1
ATOM 954 O O . VAL A 1 129 ? 4.078 -4.964 -2.027 1.00 88.88 129 VAL A O 1
ATOM 957 N N . LEU A 1 130 ? 3.397 -2.859 -1.679 1.00 88.69 130 LEU A N 1
ATOM 958 C CA . LEU A 1 130 ? 3.592 -2.793 -0.242 1.00 88.69 130 LEU A CA 1
ATOM 959 C C . LEU A 1 130 ? 2.241 -2.496 0.400 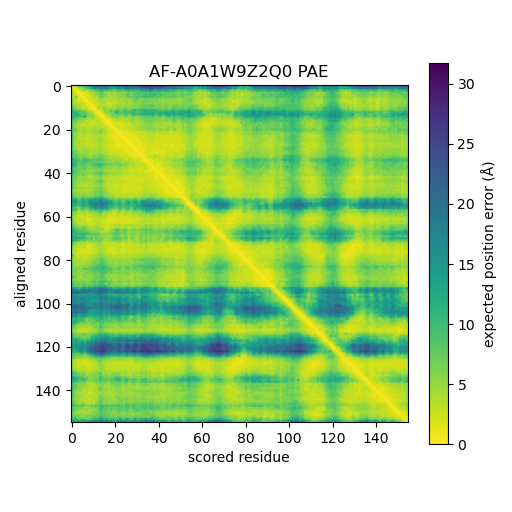1.00 88.69 130 LEU A C 1
ATOM 961 O O . LEU A 1 130 ? 1.557 -1.556 0.005 1.00 88.69 130 LEU A O 1
ATOM 965 N N . LEU A 1 131 ? 1.850 -3.313 1.366 1.00 88.25 131 LEU A N 1
ATOM 966 C CA . LEU A 1 131 ? 0.554 -3.264 2.027 1.00 88.25 131 LEU A CA 1
ATOM 967 C C . LEU A 1 131 ? 0.748 -3.063 3.526 1.00 88.25 131 LEU A C 1
ATOM 969 O O . LEU A 1 131 ? 1.581 -3.746 4.126 1.00 88.25 131 LEU A O 1
ATOM 973 N N . SER A 1 132 ? -0.067 -2.199 4.121 1.00 88.12 132 SER A N 1
ATOM 974 C CA . SER A 1 132 ? -0.251 -2.088 5.569 1.00 88.12 132 SER A CA 1
ATOM 975 C C . SER A 1 132 ? -1.724 -1.946 5.910 1.00 88.12 132 SER A C 1
ATOM 977 O O . SER A 1 132 ? -2.452 -1.286 5.180 1.00 88.12 132 SER A O 1
ATOM 979 N N . GLY A 1 133 ? -2.178 -2.492 7.028 1.00 84.12 133 GLY A N 1
ATOM 980 C CA . GLY A 1 133 ? -3.559 -2.299 7.474 1.00 84.12 133 GLY A CA 1
ATOM 981 C C . GLY A 1 133 ? -3.995 -3.373 8.449 1.00 84.12 133 GLY A C 1
ATOM 982 O O . GLY A 1 133 ? -3.155 -3.974 9.118 1.00 84.12 133 GLY A O 1
ATOM 983 N N . THR A 1 134 ? -5.296 -3.639 8.500 1.00 77.81 134 THR A N 1
ATOM 984 C CA . THR A 1 134 ? -5.856 -4.769 9.249 1.00 77.81 134 THR A CA 1
ATOM 985 C C . THR A 1 134 ? -5.844 -6.047 8.405 1.00 77.81 134 THR A C 1
ATOM 987 O O . THR A 1 134 ? -5.992 -6.034 7.179 1.00 77.81 134 THR A O 1
ATOM 990 N N . ALA A 1 135 ? -5.626 -7.192 9.048 1.00 73.44 135 ALA A N 1
ATOM 991 C CA . ALA A 1 135 ? -5.496 -8.468 8.359 1.00 73.44 135 ALA A CA 1
ATOM 992 C C . ALA A 1 135 ? -6.801 -8.895 7.677 1.00 73.44 135 ALA A C 1
ATOM 994 O O . ALA A 1 135 ? -6.756 -9.310 6.518 1.00 73.44 135 ALA A O 1
ATOM 995 N N . SER A 1 136 ? -7.945 -8.787 8.355 1.00 69.94 136 SER A N 1
ATOM 996 C CA . SER A 1 136 ? -9.250 -9.207 7.825 1.00 69.94 136 SER A CA 1
ATOM 997 C C . SER A 1 136 ? -9.796 -8.266 6.757 1.00 69.94 136 SER A C 1
ATOM 999 O O . SER A 1 136 ? -10.089 -8.718 5.652 1.00 69.94 136 SER A O 1
ATOM 1001 N N . ASP A 1 137 ? -9.872 -6.967 7.059 1.00 70.31 137 ASP A N 1
ATOM 1002 C CA . ASP A 1 137 ? -10.523 -5.998 6.172 1.00 70.31 137 ASP A CA 1
ATOM 1003 C C . ASP A 1 137 ? -9.674 -5.677 4.938 1.00 70.31 137 ASP A C 1
ATOM 1005 O O . ASP A 1 137 ? -10.215 -5.333 3.889 1.00 70.31 137 ASP A O 1
ATOM 1009 N N . PHE A 1 138 ? -8.343 -5.772 5.054 1.00 80.38 138 PHE A N 1
ATOM 1010 C CA . PHE A 1 138 ? -7.434 -5.239 4.045 1.00 80.38 138 PHE A CA 1
ATOM 1011 C C . PHE A 1 138 ? -6.470 -6.280 3.469 1.00 80.38 138 PHE A C 1
ATOM 1013 O O . PHE A 1 138 ? -6.528 -6.614 2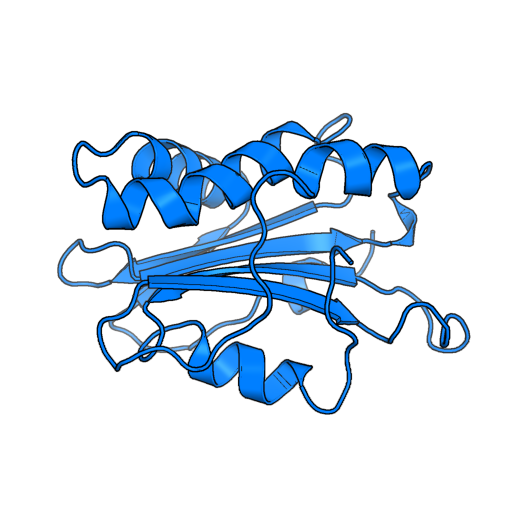.280 1.00 80.38 138 PHE A O 1
ATOM 1020 N N . CYS A 1 139 ? -5.561 -6.818 4.287 1.00 81.44 139 CYS A N 1
ATOM 1021 C CA . CYS A 1 139 ? -4.477 -7.640 3.750 1.00 81.44 139 CYS A CA 1
ATOM 1022 C C . CYS A 1 139 ? -4.929 -9.007 3.238 1.00 81.44 139 CYS A C 1
ATOM 1024 O O . CYS A 1 139 ? -4.285 -9.523 2.330 1.00 81.44 139 CYS A O 1
ATOM 1026 N N . SER A 1 140 ? -5.985 -9.621 3.782 1.00 81.50 140 SER A N 1
ATOM 1027 C CA . SER A 1 140 ? -6.391 -10.984 3.399 1.00 81.50 140 SER A CA 1
ATOM 1028 C C . SER A 1 140 ? -6.756 -11.086 1.919 1.00 81.50 140 SER A C 1
ATOM 1030 O O . SER A 1 140 ? -6.223 -11.946 1.214 1.00 81.50 140 SER A O 1
ATOM 1032 N N . ALA A 1 141 ? -7.593 -10.171 1.422 1.00 81.31 141 ALA A N 1
ATOM 1033 C CA . ALA A 1 141 ? -8.012 -10.147 0.021 1.00 81.31 141 ALA A CA 1
ATOM 1034 C C . ALA A 1 141 ? -6.829 -9.881 -0.926 1.00 81.31 141 ALA A C 1
ATOM 1036 O O . ALA A 1 141 ? -6.629 -10.594 -1.914 1.00 81.31 141 ALA A O 1
ATOM 1037 N N . LEU A 1 142 ? -5.996 -8.890 -0.597 1.00 83.19 142 LEU A N 1
ATOM 1038 C CA . LEU A 1 142 ? -4.842 -8.517 -1.415 1.00 83.19 142 LEU A CA 1
ATOM 1039 C C . LEU A 1 142 ? -3.752 -9.594 -1.402 1.00 83.19 142 LEU A C 1
ATOM 1041 O O . LEU A 1 142 ? -3.227 -9.954 -2.455 1.00 83.19 142 LEU A O 1
ATOM 1045 N N . ASN A 1 143 ? -3.449 -10.174 -0.242 1.00 82.81 143 ASN A N 1
ATOM 1046 C CA . ASN A 1 143 ? -2.493 -11.273 -0.140 1.00 82.81 143 ASN A CA 1
ATOM 1047 C C . ASN A 1 143 ? -2.975 -12.499 -0.913 1.00 82.81 143 ASN A C 1
ATOM 1049 O O . ASN A 1 143 ? -2.169 -13.108 -1.609 1.00 82.81 143 ASN A O 1
ATOM 1053 N N . ALA A 1 144 ? -4.267 -12.843 -0.857 1.00 82.31 144 ALA A N 1
ATOM 1054 C CA . ALA A 1 144 ? -4.820 -13.933 -1.660 1.00 82.31 144 ALA A CA 1
ATOM 1055 C C . ALA A 1 144 ? -4.633 -13.690 -3.169 1.00 82.31 144 ALA A C 1
ATOM 1057 O O . ALA A 1 144 ? -4.235 -14.607 -3.888 1.00 82.31 144 ALA A O 1
ATOM 1058 N N . LYS A 1 145 ? -4.828 -12.445 -3.633 1.00 82.81 145 LYS A N 1
ATOM 1059 C CA . LYS A 1 145 ? -4.604 -12.041 -5.031 1.00 82.81 145 LYS A CA 1
ATOM 1060 C C . LYS A 1 145 ? -3.140 -12.200 -5.467 1.00 82.81 145 LYS A C 1
ATOM 1062 O O . LYS A 1 145 ? -2.878 -12.688 -6.566 1.00 82.81 145 LYS A O 1
ATOM 1067 N N . TYR A 1 146 ? -2.187 -11.794 -4.627 1.00 82.12 146 TYR A N 1
ATOM 1068 C CA . TYR A 1 146 ? -0.762 -11.804 -4.984 1.00 82.12 146 TYR A CA 1
ATOM 1069 C C . TYR A 1 146 ? -0.073 -13.154 -4.761 1.00 82.12 146 TYR A C 1
ATOM 1071 O O . TYR A 1 146 ? 0.878 -13.470 -5.472 1.00 82.12 146 TYR A O 1
ATOM 1079 N N . ARG A 1 147 ? -0.551 -13.994 -3.837 1.00 80.62 147 ARG A N 1
ATOM 1080 C CA . ARG A 1 147 ? 0.129 -15.244 -3.448 1.00 80.62 147 ARG A CA 1
ATOM 1081 C C . ARG A 1 147 ? 0.368 -16.224 -4.598 1.00 80.62 147 ARG A C 1
ATOM 1083 O O . ARG A 1 147 ? 1.312 -17.003 -4.536 1.00 80.62 147 ARG A O 1
ATOM 1090 N N . THR A 1 148 ? -0.484 -16.212 -5.620 1.00 79.31 148 THR A N 1
ATOM 1091 C CA . THR A 1 148 ? -0.409 -17.135 -6.764 1.00 79.31 148 THR A CA 1
ATOM 1092 C C . THR A 1 148 ? 0.348 -16.562 -7.958 1.00 79.31 148 THR A C 1
ATOM 1094 O O . THR A 1 148 ? 0.733 -17.314 -8.850 1.00 79.31 148 THR A O 1
ATOM 1097 N N . THR A 1 149 ? 0.561 -15.245 -7.997 1.00 80.50 149 THR A N 1
ATOM 1098 C CA . THR A 1 149 ? 1.062 -14.543 -9.189 1.00 80.50 149 THR A CA 1
ATOM 1099 C C . THR A 1 149 ? 2.250 -13.622 -8.920 1.00 80.50 149 THR A C 1
ATOM 1101 O O . THR A 1 149 ? 2.809 -13.073 -9.864 1.00 80.50 149 THR A O 1
ATOM 1104 N N . ALA A 1 150 ? 2.662 -13.453 -7.665 1.00 85.06 150 ALA A N 1
ATOM 1105 C CA . ALA A 1 150 ? 3.755 -12.588 -7.243 1.00 85.06 150 ALA A CA 1
ATOM 1106 C C . ALA A 1 150 ? 4.736 -13.336 -6.329 1.00 85.06 150 ALA A C 1
ATOM 1108 O O . ALA A 1 150 ? 4.441 -14.401 -5.789 1.00 85.06 150 ALA A O 1
ATOM 1109 N N . SER A 1 151 ? 5.914 -12.755 -6.122 1.00 84.44 151 SER A N 1
ATOM 1110 C CA . SER A 1 151 ? 6.881 -13.230 -5.123 1.00 84.44 151 SER A CA 1
ATOM 1111 C C . SER A 1 151 ? 6.902 -12.300 -3.917 1.00 84.44 151 SER A C 1
ATOM 1113 O O . SER A 1 151 ? 6.723 -11.096 -4.080 1.00 84.44 151 SER A O 1
ATOM 1115 N N . ALA A 1 152 ? 7.140 -12.835 -2.718 1.00 82.44 152 ALA A N 1
ATOM 1116 C CA . ALA A 1 152 ? 7.308 -12.011 -1.521 1.00 82.44 152 ALA A CA 1
ATOM 1117 C C . ALA A 1 152 ? 8.483 -11.029 -1.692 1.00 82.44 152 ALA A C 1
ATOM 1119 O O . ALA A 1 152 ? 9.510 -11.382 -2.273 1.00 82.44 152 ALA A O 1
ATOM 1120 N N . TRP A 1 153 ? 8.321 -9.801 -1.201 1.00 80.31 153 TRP A N 1
ATOM 1121 C CA . TRP A 1 153 ? 9.313 -8.727 -1.295 1.00 80.31 153 TRP A CA 1
ATOM 1122 C C . TRP A 1 153 ? 9.080 -7.688 -0.183 1.00 80.31 153 TRP A C 1
ATOM 1124 O O . TRP A 1 153 ? 7.929 -7.483 0.189 1.00 80.31 153 TRP A O 1
ATOM 1134 N N . PRO A 1 154 ? 10.103 -6.989 0.335 1.00 73.62 154 PRO A N 1
ATOM 1135 C CA . PRO A 1 154 ? 11.535 -7.227 0.148 1.00 73.62 154 PRO A CA 1
ATOM 1136 C C . PRO A 1 154 ? 11.995 -8.523 0.845 1.00 73.62 154 PRO A C 1
ATOM 1138 O O . PRO A 1 154 ? 11.483 -8.870 1.908 1.00 73.62 154 PRO A O 1
ATOM 1141 N N . VAL A 1 155 ? 12.939 -9.251 0.231 1.00 65.06 155 VAL A N 1
ATOM 1142 C CA . VAL A 1 155 ? 13.620 -10.435 0.809 1.00 65.06 155 VAL A CA 1
ATOM 1143 C C . VAL A 1 155 ? 15.031 -10.094 1.266 1.00 65.06 155 VAL A C 1
ATOM 1145 O O . VAL A 1 155 ? 15.651 -9.170 0.690 1.00 65.06 155 VAL A O 1
#

Secondary structure (DSSP, 8-state):
-TTHHHHS-----TTEEEEETHHHHHHHHHHHTSS-HHHHHHHHHHHHHHHT-STTTTEEEEEEEETTS-EEEEEEEEEGGG-S-HHHHHHHHTTSPPPP----TT-EEEEEEEES-TT-GGGS--EEEEEEEEIIIIIHHHHHHHHTT-EES--

pLDDT: mean 78.04, std 9.87, range [51.62, 90.62]

Mean predicted aligned error: 7.05 Å